Protein AF-A0A2E0MEX1-F1 (afdb_monomer_lite)

Structure (mmCIF, N/CA/C/O backbone):
data_AF-A0A2E0MEX1-F1
#
_entry.id   AF-A0A2E0MEX1-F1
#
loop_
_atom_site.group_PDB
_atom_site.id
_atom_site.type_symbol
_atom_site.label_atom_id
_atom_site.label_alt_id
_atom_site.label_comp_id
_atom_site.label_asym_id
_atom_site.label_entity_id
_atom_site.label_seq_id
_atom_site.pdbx_PDB_ins_code
_atom_site.Cartn_x
_atom_site.Cartn_y
_atom_site.Cartn_z
_atom_site.occupancy
_atom_site.B_iso_or_equiv
_atom_site.auth_seq_id
_atom_site.auth_comp_id
_atom_site.auth_asym_id
_atom_site.auth_atom_id
_atom_site.pdbx_PDB_model_num
ATOM 1 N N . MET A 1 1 ? 17.812 8.875 -24.131 1.00 87.00 1 MET A N 1
ATOM 2 C CA . MET A 1 1 ? 16.588 8.070 -24.297 1.00 87.00 1 MET A CA 1
ATOM 3 C C . MET A 1 1 ? 16.507 6.966 -23.251 1.00 87.00 1 MET A C 1
ATOM 5 O O . MET A 1 1 ? 15.908 7.223 -22.220 1.00 87.00 1 MET A O 1
ATOM 9 N N . GLU A 1 2 ? 17.162 5.803 -23.397 1.00 92.62 2 GLU A N 1
ATOM 10 C CA . GLU A 1 2 ? 17.047 4.732 -22.377 1.00 92.62 2 GLU A CA 1
ATOM 11 C C . GLU A 1 2 ? 17.528 5.187 -20.981 1.00 92.62 2 GLU A C 1
ATOM 13 O O . GLU A 1 2 ? 16.831 5.018 -19.983 1.00 92.62 2 GLU A O 1
ATOM 18 N N . GLY A 1 3 ? 18.679 5.868 -20.912 1.00 94.06 3 GLY A N 1
ATOM 19 C CA . GLY A 1 3 ? 19.215 6.407 -19.653 1.00 94.06 3 GLY A CA 1
ATOM 20 C C . GLY A 1 3 ? 18.305 7.426 -18.950 1.00 94.06 3 GLY A C 1
ATOM 21 O O . GLY A 1 3 ? 18.341 7.537 -17.726 1.00 94.06 3 GLY A O 1
ATOM 22 N N . GLU A 1 4 ? 17.451 8.138 -19.689 1.00 95.25 4 GLU A N 1
ATOM 23 C CA . GLU A 1 4 ? 16.489 9.088 -19.106 1.00 95.25 4 GLU A CA 1
ATOM 24 C C . GLU A 1 4 ? 15.316 8.351 -18.450 1.00 95.25 4 GLU A C 1
ATOM 26 O O . GLU A 1 4 ? 14.867 8.749 -17.372 1.00 95.25 4 GLU A O 1
ATOM 31 N N . ILE A 1 5 ? 14.868 7.238 -19.044 1.00 96.44 5 ILE A N 1
ATOM 32 C CA . ILE A 1 5 ? 13.855 6.355 -18.446 1.00 96.44 5 ILE A CA 1
ATOM 33 C C . ILE A 1 5 ? 14.396 5.781 -17.130 1.00 96.44 5 ILE A C 1
ATOM 35 O O . ILE A 1 5 ? 13.714 5.846 -16.106 1.00 96.44 5 ILE A O 1
ATOM 39 N N . TRP A 1 6 ? 15.652 5.317 -17.113 1.00 96.38 6 TRP A N 1
ATOM 40 C CA . TRP A 1 6 ? 16.308 4.834 -15.892 1.00 96.38 6 TRP A CA 1
ATOM 41 C C . TRP A 1 6 ? 16.443 5.911 -14.811 1.00 96.38 6 TRP A C 1
ATOM 43 O O . TRP A 1 6 ? 16.151 5.652 -13.641 1.00 96.38 6 TRP A O 1
ATOM 53 N N . SER A 1 7 ? 16.852 7.124 -15.190 1.00 96.31 7 SER A N 1
ATOM 54 C CA . SER A 1 7 ? 16.955 8.254 -14.260 1.00 96.31 7 SER A CA 1
ATOM 55 C C . SER A 1 7 ? 15.593 8.600 -13.647 1.00 96.31 7 SER A C 1
ATOM 57 O O . SER A 1 7 ? 15.473 8.731 -12.428 1.00 96.31 7 SER A O 1
ATOM 59 N N . THR A 1 8 ? 14.542 8.639 -14.469 1.00 95.88 8 THR A N 1
ATOM 60 C CA . THR A 1 8 ? 13.173 8.925 -14.016 1.00 95.88 8 THR A CA 1
ATOM 61 C C . THR A 1 8 ? 12.637 7.821 -13.105 1.00 95.88 8 THR A C 1
ATOM 63 O O . THR A 1 8 ? 12.034 8.110 -12.069 1.00 95.88 8 THR A O 1
ATOM 66 N N . LEU A 1 9 ? 12.910 6.554 -13.432 1.00 95.31 9 LEU A N 1
ATOM 67 C CA . LEU A 1 9 ? 12.562 5.418 -12.581 1.00 95.31 9 LEU A CA 1
ATOM 68 C C . LEU A 1 9 ? 13.250 5.512 -11.212 1.00 95.31 9 LEU A C 1
ATOM 70 O O . LEU A 1 9 ? 12.624 5.224 -10.190 1.00 95.31 9 LEU A O 1
ATOM 74 N N . HIS A 1 10 ? 14.517 5.930 -11.160 1.00 93.81 10 HIS A N 1
ATOM 75 C CA . HIS A 1 10 ? 15.227 6.111 -9.892 1.00 93.81 10 HIS A CA 1
ATOM 76 C C . HIS A 1 10 ? 14.514 7.130 -8.990 1.00 93.81 10 HIS A C 1
ATOM 78 O O . HIS A 1 10 ? 14.263 6.845 -7.817 1.00 93.81 10 HIS A O 1
ATOM 84 N N . THR A 1 11 ? 14.098 8.269 -9.545 1.00 94.81 11 THR A N 1
ATOM 85 C CA . THR A 1 11 ? 13.312 9.275 -8.815 1.00 94.81 11 THR A CA 1
ATOM 86 C C . THR A 1 11 ? 11.936 8.747 -8.402 1.00 94.81 11 THR A C 1
ATOM 88 O O . THR A 1 11 ? 11.520 8.942 -7.258 1.00 94.81 11 THR A O 1
ATOM 91 N N . ALA A 1 12 ? 11.240 8.020 -9.282 1.00 94.06 12 ALA A N 1
ATOM 92 C CA . ALA A 1 12 ? 9.935 7.432 -8.974 1.00 94.06 12 ALA A CA 1
ATOM 93 C C . ALA A 1 12 ? 10.003 6.423 -7.812 1.00 94.06 12 ALA A C 1
ATOM 95 O O . ALA A 1 12 ? 9.102 6.374 -6.976 1.00 94.06 12 ALA A O 1
ATOM 96 N N . ARG A 1 13 ? 11.100 5.663 -7.687 1.00 92.38 13 ARG A N 1
ATOM 97 C CA . ARG A 1 13 ? 11.303 4.734 -6.560 1.00 92.38 13 ARG A CA 1
ATOM 98 C C . ARG A 1 13 ? 11.370 5.449 -5.210 1.00 92.38 13 ARG A C 1
ATOM 100 O O . ARG A 1 13 ? 10.874 4.906 -4.225 1.00 92.38 13 ARG A O 1
ATOM 107 N N . ILE A 1 14 ? 11.925 6.660 -5.164 1.00 93.81 14 ILE A N 1
ATOM 108 C CA . ILE A 1 14 ? 11.942 7.480 -3.944 1.00 93.81 14 ILE A CA 1
ATOM 109 C C . ILE A 1 14 ? 10.512 7.888 -3.572 1.00 93.81 14 ILE A C 1
ATOM 111 O O . ILE A 1 14 ? 10.110 7.728 -2.421 1.00 93.81 14 ILE A O 1
ATOM 115 N N . ALA A 1 15 ? 9.712 8.338 -4.544 1.00 92.50 15 ALA A N 1
ATOM 116 C CA . ALA A 1 15 ? 8.301 8.659 -4.313 1.00 92.50 15 ALA A CA 1
ATOM 117 C C . ALA A 1 15 ? 7.503 7.431 -3.828 1.00 92.50 15 ALA A C 1
ATOM 119 O O . ALA A 1 15 ? 6.746 7.526 -2.861 1.00 92.50 15 ALA A O 1
ATOM 120 N N . ASN A 1 16 ? 7.739 6.257 -4.422 1.00 93.50 16 ASN A N 1
ATOM 121 C CA . ASN A 1 16 ? 7.111 5.002 -3.998 1.00 93.50 16 ASN A CA 1
ATOM 122 C C . ASN A 1 16 ? 7.463 4.634 -2.546 1.00 93.50 16 ASN A C 1
ATOM 124 O O . ASN A 1 16 ? 6.598 4.161 -1.808 1.00 93.50 16 ASN A O 1
ATOM 128 N N . ALA A 1 17 ? 8.697 4.892 -2.101 1.00 92.69 17 ALA A N 1
ATOM 129 C CA . ALA A 1 17 ? 9.089 4.683 -0.706 1.00 92.69 17 ALA A CA 1
ATOM 130 C C . ALA A 1 17 ? 8.326 5.611 0.258 1.00 92.69 17 ALA A C 1
ATOM 132 O O . ALA A 1 17 ? 7.901 5.175 1.329 1.00 92.69 17 ALA A O 1
ATOM 133 N N . VAL A 1 18 ? 8.088 6.868 -0.132 1.00 94.69 18 VAL A N 1
ATOM 134 C CA . VAL A 1 18 ? 7.285 7.815 0.661 1.00 94.69 18 VAL A CA 1
ATOM 135 C C . VAL A 1 18 ? 5.831 7.354 0.760 1.00 94.69 18 VAL A C 1
ATOM 137 O O . VAL A 1 18 ? 5.261 7.367 1.852 1.00 94.69 18 VAL A O 1
ATOM 140 N N . PHE A 1 19 ? 5.243 6.881 -0.342 1.00 93.88 19 PHE A N 1
ATOM 141 C CA . PHE A 1 19 ? 3.899 6.300 -0.322 1.00 93.88 19 PHE A CA 1
ATOM 142 C C . PHE A 1 19 ? 3.801 5.092 0.612 1.00 93.88 19 PHE A C 1
ATOM 144 O O . PHE A 1 19 ? 2.849 4.990 1.387 1.00 93.88 19 PHE A O 1
ATOM 151 N N . PHE A 1 20 ? 4.805 4.214 0.589 1.00 91.00 20 PHE A N 1
ATOM 152 C CA . PHE A 1 20 ? 4.863 3.068 1.490 1.00 91.00 20 PHE A CA 1
ATOM 153 C C . PHE A 1 20 ? 4.890 3.500 2.964 1.00 91.00 20 PHE A C 1
ATOM 155 O O . PHE A 1 20 ? 4.084 3.018 3.761 1.00 91.00 20 PHE A O 1
ATOM 162 N N . ILE A 1 21 ? 5.748 4.459 3.326 1.00 94.50 21 ILE A N 1
ATOM 163 C CA . ILE A 1 21 ? 5.828 4.981 4.701 1.00 94.50 21 ILE A CA 1
ATOM 164 C C . ILE A 1 21 ? 4.508 5.639 5.117 1.00 94.50 21 ILE A C 1
ATOM 166 O O . ILE A 1 21 ? 4.004 5.348 6.202 1.00 94.50 21 ILE A O 1
ATOM 170 N N . SER A 1 22 ? 3.921 6.479 4.258 1.00 95.00 22 SER A N 1
ATOM 171 C CA . SER A 1 22 ? 2.624 7.112 4.526 1.00 95.00 22 SER A CA 1
ATOM 172 C C . SER A 1 22 ? 1.560 6.066 4.847 1.00 95.00 22 SER A C 1
ATOM 174 O O . SER A 1 22 ? 0.790 6.237 5.790 1.00 95.00 22 SER A O 1
ATOM 176 N N . MET A 1 23 ? 1.549 4.960 4.104 1.00 95.06 23 MET A N 1
ATOM 177 C CA . MET A 1 23 ? 0.582 3.892 4.307 1.00 95.06 23 MET A CA 1
ATOM 178 C C . MET A 1 23 ? 0.798 3.149 5.629 1.00 95.06 23 MET A C 1
ATOM 180 O O . MET A 1 23 ? -0.162 2.885 6.356 1.00 95.06 23 MET A O 1
ATOM 184 N N . MET A 1 24 ? 2.052 2.869 5.993 1.00 95.06 24 MET A N 1
ATOM 185 C CA . MET A 1 24 ? 2.368 2.224 7.274 1.00 95.06 24 MET A CA 1
ATOM 186 C C . MET A 1 24 ? 1.938 3.098 8.454 1.00 95.06 24 MET A C 1
ATOM 188 O O . MET A 1 24 ? 1.341 2.606 9.415 1.00 95.06 24 MET A O 1
ATOM 192 N N . VAL A 1 25 ? 2.168 4.408 8.352 1.00 97.38 25 VAL A N 1
ATOM 193 C CA . VAL A 1 25 ? 1.727 5.380 9.357 1.00 97.38 25 VAL A CA 1
ATOM 194 C C . VAL A 1 25 ? 0.200 5.432 9.435 1.00 97.38 25 VAL A C 1
ATOM 196 O O . VAL A 1 25 ? -0.344 5.382 10.535 1.00 97.38 25 VAL A O 1
ATOM 199 N N . SER A 1 26 ? -0.516 5.466 8.307 1.00 97.62 26 SER A N 1
ATOM 200 C CA . SER A 1 26 ? -1.986 5.460 8.304 1.00 97.62 26 SER A CA 1
ATOM 201 C C . SER A 1 26 ? -2.583 4.202 8.948 1.00 97.62 26 SER A C 1
ATOM 203 O O . SER A 1 26 ? -3.541 4.317 9.715 1.00 97.62 26 SER A O 1
ATOM 205 N N . ILE A 1 27 ? -2.007 3.017 8.701 1.00 97.25 27 ILE A N 1
ATOM 206 C CA . ILE A 1 27 ? -2.424 1.761 9.357 1.00 97.25 27 ILE A CA 1
ATOM 207 C C . ILE A 1 27 ? -2.205 1.848 10.866 1.00 97.25 27 ILE A C 1
ATOM 209 O O . ILE A 1 27 ? -3.116 1.556 11.644 1.00 97.25 27 ILE A O 1
ATOM 213 N N . TRP A 1 28 ? -1.019 2.289 11.286 1.00 97.19 28 TRP A N 1
ATOM 214 C CA . TRP A 1 28 ? -0.705 2.457 12.701 1.00 97.19 28 TRP A CA 1
ATOM 215 C C . TRP A 1 28 ? -1.663 3.437 13.392 1.00 97.19 28 TRP A C 1
ATOM 217 O O . TRP A 1 28 ? -2.160 3.149 14.483 1.00 97.19 28 TRP A O 1
ATOM 227 N N . ILE A 1 29 ? -1.987 4.555 12.737 1.00 97.94 29 ILE A N 1
ATOM 228 C CA . ILE A 1 29 ? -2.966 5.531 13.227 1.00 97.94 29 ILE A CA 1
ATOM 229 C C . ILE A 1 29 ? -4.338 4.866 13.409 1.00 97.94 29 ILE A C 1
ATOM 231 O O . ILE A 1 29 ? -4.919 4.977 14.489 1.00 97.94 29 ILE A O 1
ATOM 235 N N . ALA A 1 30 ? -4.846 4.134 12.412 1.00 97.88 30 ALA A N 1
ATOM 236 C CA . ALA A 1 30 ? -6.137 3.444 12.510 1.00 97.88 30 ALA A CA 1
ATOM 237 C C . ALA A 1 30 ? -6.188 2.437 13.665 1.00 97.88 30 ALA A C 1
ATOM 239 O O . ALA A 1 30 ? -7.158 2.421 14.431 1.00 97.88 30 ALA A O 1
ATOM 240 N N . ALA A 1 31 ? -5.125 1.652 13.841 1.00 96.69 31 ALA A N 1
ATOM 241 C CA . ALA A 1 31 ? -5.004 0.727 14.961 1.00 96.69 31 ALA A CA 1
ATOM 242 C C . ALA A 1 31 ? -4.986 1.463 16.310 1.00 96.69 31 ALA A C 1
ATOM 244 O O . ALA A 1 31 ? -5.703 1.083 17.240 1.00 96.69 31 ALA A O 1
ATOM 245 N N . ARG A 1 32 ? -4.223 2.559 16.421 1.00 96.06 32 ARG A N 1
ATOM 246 C CA . ARG A 1 32 ? -4.104 3.315 17.674 1.00 96.06 32 ARG A CA 1
ATOM 247 C C . ARG A 1 32 ? -5.410 3.994 18.068 1.00 96.06 32 ARG A C 1
ATOM 249 O O . ARG A 1 32 ? -5.792 3.917 19.235 1.00 96.06 32 ARG A O 1
ATOM 256 N N . PHE A 1 33 ? -6.102 4.615 17.114 1.00 94.12 33 PHE A N 1
ATOM 257 C CA . PHE A 1 33 ? -7.420 5.200 17.358 1.00 94.12 33 PHE A CA 1
ATOM 258 C C . PHE A 1 33 ? -8.408 4.148 17.847 1.00 94.12 33 PHE A C 1
ATOM 260 O O . PHE A 1 33 ? -9.102 4.393 18.829 1.00 94.12 33 PHE A O 1
ATOM 267 N N . SER A 1 34 ? -8.424 2.975 17.215 1.00 95.25 34 SER A N 1
ATOM 268 C CA . SER A 1 34 ? -9.351 1.894 17.556 1.00 95.25 34 SER A CA 1
ATOM 269 C C . SER A 1 34 ? -9.080 1.290 18.940 1.00 95.25 34 SER A C 1
ATOM 271 O O . SER A 1 34 ? -10.019 1.076 19.703 1.00 95.25 34 SER A O 1
ATOM 273 N N . SER A 1 35 ? -7.808 1.107 19.313 1.00 94.38 35 SER A N 1
ATOM 274 C CA . SER A 1 35 ? -7.406 0.676 20.664 1.00 94.38 35 SER A CA 1
ATOM 275 C C . SER A 1 35 ? -7.865 1.666 21.738 1.00 94.38 35 SER A C 1
ATOM 277 O O . SER A 1 35 ? -8.512 1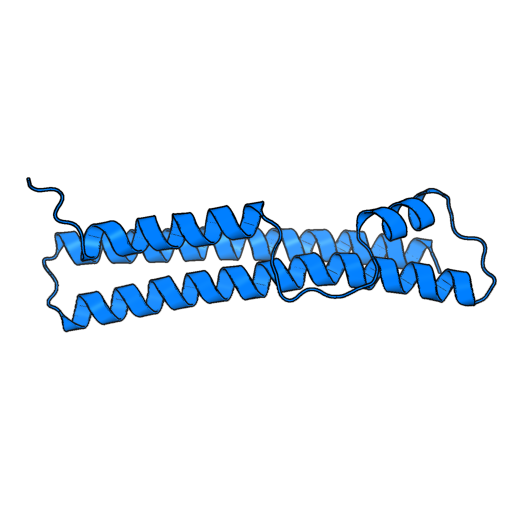.282 22.706 1.00 94.38 35 SER A O 1
ATOM 279 N N . VAL A 1 36 ? -7.586 2.960 21.550 1.00 94.38 36 VAL A N 1
ATOM 280 C CA . VAL A 1 36 ? -7.953 4.003 22.526 1.00 94.38 36 VAL A CA 1
ATOM 281 C C . VAL A 1 36 ? -9.473 4.185 22.604 1.00 94.38 36 VAL A C 1
ATOM 283 O O . VAL A 1 36 ? -10.024 4.433 23.675 1.00 94.38 36 VAL A O 1
ATOM 286 N N . ALA A 1 37 ? -10.166 4.067 21.473 1.00 92.69 37 ALA A N 1
ATOM 287 C CA . ALA A 1 37 ? -11.622 4.053 21.401 1.00 92.69 37 ALA A CA 1
ATOM 288 C C . ALA A 1 37 ? -12.224 2.916 22.241 1.00 92.69 37 ALA A C 1
ATOM 290 O O . ALA A 1 37 ? -13.151 3.153 23.020 1.00 92.69 37 ALA A O 1
ATOM 291 N N . ALA A 1 38 ? -11.684 1.705 22.106 1.00 91.50 38 ALA A N 1
ATOM 292 C CA . ALA A 1 38 ? -12.128 0.541 22.862 1.00 91.50 38 ALA A CA 1
ATOM 293 C C . ALA A 1 38 ? -11.914 0.719 24.374 1.00 91.50 38 ALA A C 1
ATOM 295 O O . ALA A 1 38 ? -12.855 0.533 25.144 1.00 91.50 38 ALA A O 1
ATOM 296 N N . GLU A 1 39 ? -10.729 1.180 24.791 1.00 91.81 39 GLU A N 1
ATOM 297 C CA . GLU A 1 39 ? -10.403 1.467 26.200 1.00 91.81 39 GLU A CA 1
ATOM 298 C C . GLU A 1 39 ? -11.361 2.486 26.836 1.00 91.81 39 GLU A C 1
ATOM 300 O O . GLU A 1 39 ? -11.700 2.389 28.014 1.00 91.81 39 GLU A O 1
ATOM 305 N N . LYS A 1 40 ? -11.830 3.464 26.053 1.00 92.00 40 LYS A N 1
ATOM 306 C CA . LYS A 1 40 ? -12.776 4.494 26.508 1.00 92.00 40 LYS A CA 1
ATOM 307 C C . LYS A 1 40 ? -14.238 4.044 26.514 1.00 92.00 40 LYS A C 1
ATOM 309 O O . LYS A 1 40 ? -15.100 4.846 26.870 1.00 92.00 40 LYS A O 1
ATOM 314 N N . GLY A 1 41 ? -14.537 2.810 26.109 1.00 89.69 41 GLY A N 1
ATOM 315 C CA . GLY A 1 41 ? -15.897 2.271 26.139 1.00 89.69 41 GLY A CA 1
ATOM 316 C C . GLY A 1 41 ? -16.870 3.018 25.224 1.00 89.69 41 GLY A C 1
ATOM 317 O O . GLY A 1 41 ? -18.004 3.291 25.617 1.00 89.69 41 GLY A O 1
ATOM 318 N N . ILE A 1 42 ? -16.435 3.393 24.016 1.00 91.75 42 ILE A N 1
ATOM 319 C CA . ILE A 1 42 ? -17.297 4.113 23.069 1.00 91.75 42 ILE A CA 1
ATOM 320 C C . ILE A 1 42 ? -18.560 3.318 22.693 1.00 91.75 42 ILE A C 1
ATOM 322 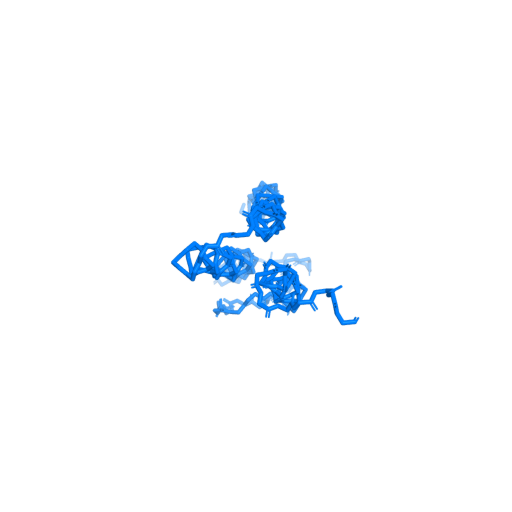O O . ILE A 1 42 ? -18.571 2.086 22.637 1.00 91.75 42 ILE A O 1
ATOM 326 N N . ASN A 1 43 ? -19.633 4.046 22.383 1.00 92.94 43 ASN A N 1
ATOM 327 C CA . ASN A 1 43 ? -20.901 3.464 21.948 1.00 92.94 43 ASN A CA 1
ATOM 328 C C . ASN A 1 43 ? -20.827 2.889 20.515 1.00 92.94 43 ASN A C 1
ATOM 330 O O . ASN A 1 43 ? -19.829 3.026 19.805 1.00 92.94 43 ASN A O 1
ATOM 334 N N . MET A 1 44 ? -21.928 2.276 20.066 1.00 94.31 44 MET A N 1
ATOM 335 C CA . MET A 1 44 ? -22.036 1.674 18.729 1.00 94.31 44 MET A CA 1
ATOM 336 C C . MET A 1 44 ? -21.690 2.653 17.596 1.00 94.31 44 MET A C 1
ATOM 338 O O . MET A 1 44 ? -20.977 2.292 16.664 1.00 94.31 44 MET A O 1
ATOM 342 N N . VAL A 1 45 ? -22.150 3.905 17.692 1.00 95.62 45 VAL A N 1
ATOM 343 C CA . VAL A 1 45 ? -21.878 4.935 16.678 1.00 95.62 45 VAL A CA 1
ATOM 344 C C . VAL A 1 45 ? -20.376 5.187 16.558 1.00 95.62 45 VAL A C 1
ATOM 346 O O . VAL A 1 45 ? -19.842 5.205 15.451 1.00 95.62 45 VAL A O 1
ATOM 349 N N . GLY A 1 46 ? -19.672 5.306 17.686 1.00 93.88 46 GLY A N 1
ATOM 350 C CA . GLY A 1 46 ? -18.223 5.465 17.680 1.00 93.88 46 GLY A CA 1
ATOM 351 C C . GLY A 1 46 ? -17.502 4.266 17.050 1.00 93.88 46 GLY A C 1
ATOM 352 O O . GLY A 1 46 ? -16.590 4.462 16.246 1.00 93.88 46 GLY A O 1
ATOM 353 N N . LYS A 1 47 ? -17.920 3.030 17.369 1.00 94.94 47 LYS A N 1
ATOM 354 C CA . L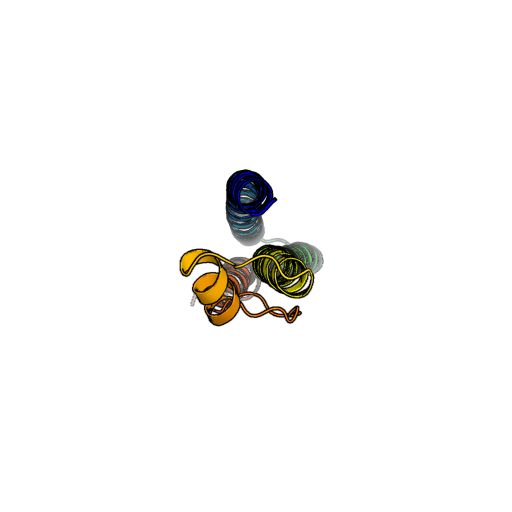YS A 1 47 ? -17.319 1.813 16.787 1.00 94.94 47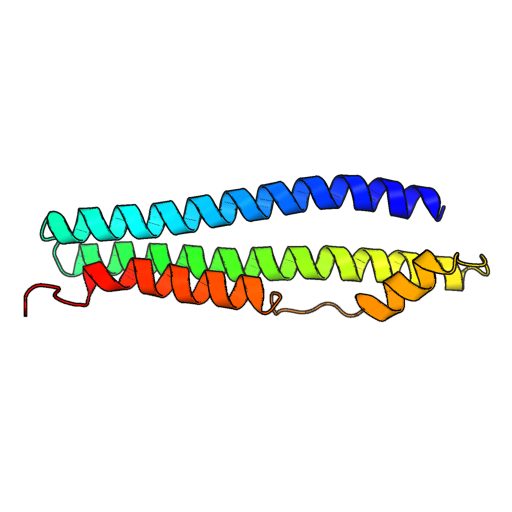 LYS A CA 1
ATOM 355 C C . LYS A 1 47 ? -17.448 1.794 15.266 1.00 94.94 47 LYS A C 1
ATOM 357 O O . LYS A 1 47 ? -16.487 1.459 14.572 1.00 94.94 47 LYS A O 1
ATOM 362 N N . ILE A 1 48 ? -18.610 2.198 14.748 1.00 96.38 48 ILE A N 1
ATOM 363 C CA . ILE A 1 48 ? -18.859 2.307 13.306 1.00 96.38 48 ILE A CA 1
ATOM 364 C C . ILE A 1 48 ? -17.926 3.348 12.676 1.00 96.38 48 ILE A C 1
ATOM 366 O O . ILE A 1 48 ? -17.288 3.047 11.670 1.00 96.38 48 ILE A O 1
ATOM 370 N N . ILE A 1 49 ? -17.780 4.533 13.279 1.00 96.56 49 ILE A N 1
ATOM 371 C CA . ILE A 1 49 ? -16.890 5.590 12.765 1.00 96.56 49 ILE A CA 1
ATOM 372 C C . ILE A 1 49 ? -15.435 5.101 12.686 1.00 96.56 49 ILE A C 1
ATOM 374 O O . ILE A 1 49 ? -14.800 5.237 11.638 1.00 96.56 49 ILE A O 1
ATOM 378 N N . CYS A 1 50 ? -14.911 4.486 13.752 1.00 96.38 50 CYS A N 1
ATOM 379 C CA . CYS A 1 50 ? -13.548 3.942 13.756 1.00 96.38 50 CYS A CA 1
ATOM 380 C C . CYS A 1 50 ? -13.371 2.811 12.728 1.00 96.38 50 CYS A C 1
ATOM 382 O O . CYS A 1 50 ? -12.339 2.741 12.062 1.00 96.38 50 CYS A O 1
ATOM 384 N N . SER A 1 51 ? -14.391 1.969 12.546 1.00 97.56 51 SER A N 1
ATOM 385 C CA . SER A 1 51 ? -14.361 0.884 11.557 1.00 97.56 51 SER A CA 1
ATOM 386 C C . SER A 1 51 ? -14.343 1.410 10.123 1.00 97.56 51 SER A C 1
ATOM 388 O O . SER A 1 51 ? -13.548 0.945 9.311 1.00 97.56 51 SER A O 1
ATOM 390 N N . LEU A 1 52 ? -15.169 2.415 9.812 1.00 98.19 52 LEU A N 1
ATOM 391 C CA . LEU A 1 52 ? -15.176 3.065 8.498 1.00 98.19 52 LEU A CA 1
ATOM 392 C C . LEU A 1 52 ? -13.836 3.739 8.199 1.00 98.19 52 LEU A C 1
ATOM 394 O O . LEU A 1 52 ? -13.340 3.638 7.078 1.00 98.19 52 LEU A O 1
ATOM 398 N N . PHE A 1 53 ? -13.216 4.368 9.201 1.00 98.00 53 PHE A N 1
ATOM 399 C CA . PHE A 1 53 ? -11.870 4.915 9.057 1.00 98.00 53 PHE A CA 1
ATOM 400 C C . PHE A 1 53 ? -10.840 3.819 8.739 1.00 98.00 53 PHE A C 1
ATOM 402 O O . PHE A 1 53 ? -10.078 3.961 7.784 1.00 98.00 53 PHE A O 1
ATOM 409 N N . ALA A 1 54 ? -10.853 2.700 9.471 1.00 97.94 54 ALA A N 1
ATOM 410 C CA . ALA A 1 54 ? -9.957 1.571 9.215 1.00 97.94 54 ALA A CA 1
ATOM 411 C C . ALA A 1 54 ? -10.154 0.964 7.811 1.00 97.94 54 ALA A C 1
ATOM 413 O O . ALA A 1 54 ? -9.175 0.676 7.121 1.00 97.94 54 ALA A O 1
ATOM 414 N N . ILE A 1 55 ? -11.404 0.833 7.352 1.00 98.19 55 ILE A N 1
ATOM 415 C CA . ILE A 1 55 ? -11.727 0.385 5.987 1.00 98.19 55 ILE A CA 1
ATOM 416 C C . ILE A 1 55 ? -11.207 1.387 4.949 1.00 98.19 55 ILE A C 1
ATOM 418 O O . ILE A 1 55 ? -10.607 0.979 3.957 1.00 98.19 55 ILE A O 1
ATOM 422 N N . GLY A 1 56 ? -11.373 2.691 5.181 1.00 98.06 56 GLY A N 1
ATOM 423 C CA . GLY A 1 56 ? -10.836 3.731 4.300 1.00 98.06 56 GLY A CA 1
ATOM 424 C C . GLY A 1 56 ? -9.312 3.661 4.176 1.00 98.06 56 GLY A C 1
ATOM 425 O O . GLY A 1 56 ? -8.776 3.742 3.073 1.00 98.06 56 GLY A O 1
ATOM 426 N N . VAL A 1 57 ? -8.613 3.419 5.288 1.00 98.00 57 VAL A N 1
ATOM 427 C CA . VAL A 1 57 ? -7.161 3.183 5.304 1.00 98.00 57 VAL A CA 1
ATOM 428 C C . VAL A 1 57 ? -6.806 1.922 4.504 1.00 98.00 57 VAL A C 1
ATOM 430 O O . VAL A 1 57 ? -5.917 1.970 3.658 1.00 98.00 57 VAL A O 1
ATOM 433 N N . PHE A 1 58 ? -7.535 0.818 4.674 1.00 97.88 58 PHE A N 1
ATOM 434 C CA . PHE A 1 58 ? -7.340 -0.391 3.864 1.00 97.88 58 PHE A CA 1
ATOM 435 C C . PHE A 1 58 ? -7.531 -0.146 2.355 1.00 97.88 58 PHE A C 1
ATOM 437 O O . PHE A 1 58 ? -6.699 -0.561 1.546 1.00 97.88 58 PHE A O 1
ATOM 444 N N . MET A 1 59 ? -8.585 0.570 1.960 1.00 97.06 59 MET A N 1
ATOM 445 C CA . MET A 1 59 ? -8.828 0.927 0.557 1.00 97.06 59 MET A CA 1
ATOM 446 C C . MET A 1 59 ? -7.746 1.871 0.009 1.00 97.06 59 MET A C 1
ATOM 448 O O . MET A 1 59 ? -7.329 1.740 -1.146 1.00 97.06 59 MET A O 1
ATOM 452 N N . GLY A 1 60 ? -7.244 2.784 0.844 1.00 96.31 60 GLY A N 1
ATOM 453 C CA . GLY A 1 60 ? -6.082 3.615 0.535 1.00 96.31 60 GLY A CA 1
ATOM 454 C C . GLY A 1 60 ? -4.834 2.773 0.265 1.00 96.31 60 GLY A C 1
ATOM 455 O O . GLY A 1 60 ? -4.187 2.964 -0.763 1.00 96.31 60 GLY A O 1
ATOM 456 N N . ASN A 1 61 ? -4.557 1.772 1.109 1.00 96.81 61 ASN A N 1
ATOM 457 C CA . ASN A 1 61 ? -3.456 0.819 0.909 1.00 96.81 61 ASN A CA 1
ATOM 458 C C . ASN A 1 61 ? -3.575 0.085 -0.419 1.00 96.81 61 ASN A C 1
ATOM 460 O O . ASN A 1 61 ? -2.590 -0.054 -1.143 1.00 96.81 61 ASN A O 1
ATOM 464 N N . TRP A 1 62 ? -4.785 -0.362 -0.749 1.00 95.75 62 TRP A N 1
ATOM 465 C CA . TRP A 1 62 ? -5.050 -1.041 -2.009 1.00 95.75 62 TRP A CA 1
ATOM 466 C C . TRP A 1 62 ? -4.778 -0.136 -3.216 1.00 95.75 62 TRP A C 1
ATOM 468 O O . TRP A 1 62 ? -4.106 -0.523 -4.173 1.00 95.75 62 TRP A O 1
ATOM 478 N N . THR A 1 63 ? -5.251 1.104 -3.155 1.00 95.12 63 THR A N 1
ATOM 479 C CA . THR A 1 63 ? -5.091 2.079 -4.240 1.00 95.12 63 THR A CA 1
ATOM 480 C C . THR A 1 63 ? -3.625 2.459 -4.439 1.00 95.12 63 THR A C 1
ATOM 482 O O . THR A 1 63 ? -3.115 2.446 -5.562 1.00 95.12 63 THR A O 1
ATOM 485 N N . VAL A 1 64 ? -2.919 2.743 -3.343 1.00 95.19 64 VAL A N 1
ATOM 486 C CA . VAL A 1 64 ? -1.495 3.097 -3.362 1.00 95.19 64 VAL A CA 1
ATOM 487 C C . VAL A 1 64 ? -0.650 1.912 -3.822 1.00 95.19 64 VAL A C 1
ATOM 489 O O . VAL A 1 64 ? 0.190 2.069 -4.704 1.00 95.19 64 VAL A O 1
ATOM 492 N N . GLY A 1 65 ? -0.898 0.716 -3.288 1.00 95.00 65 GLY A N 1
ATOM 493 C CA . GLY A 1 65 ? -0.169 -0.491 -3.671 1.00 95.00 65 GLY A CA 1
ATOM 494 C C . GLY A 1 65 ? -0.324 -0.831 -5.156 1.00 95.00 65 GLY A C 1
ATOM 495 O O . GLY A 1 65 ? 0.662 -1.175 -5.806 1.00 95.00 65 GLY A O 1
ATOM 496 N N . SER A 1 66 ? -1.527 -0.661 -5.712 1.00 95.00 66 SER A N 1
ATOM 497 C CA . SER A 1 66 ? -1.773 -0.849 -7.151 1.00 95.00 66 SER A CA 1
ATOM 498 C C . SER A 1 66 ? -1.074 0.227 -7.986 1.00 95.00 66 SER A C 1
ATOM 500 O O . SER A 1 66 ? -0.427 -0.083 -8.981 1.00 95.00 66 SER A O 1
ATOM 502 N N . THR A 1 67 ? -1.125 1.491 -7.553 1.00 94.06 67 THR A N 1
ATOM 503 C CA . THR A 1 67 ? -0.431 2.608 -8.221 1.00 94.06 67 THR A CA 1
ATOM 504 C C . THR A 1 67 ? 1.080 2.390 -8.282 1.00 94.06 67 THR A C 1
ATOM 506 O O . THR A 1 67 ? 1.693 2.615 -9.323 1.00 94.06 67 THR A O 1
ATOM 509 N N . VAL A 1 68 ? 1.686 1.912 -7.193 1.00 94.12 68 VAL A N 1
ATOM 510 C CA . VAL A 1 68 ? 3.122 1.603 -7.145 1.00 94.12 68 VAL A CA 1
ATOM 511 C C . VAL A 1 68 ? 3.477 0.489 -8.131 1.00 94.12 68 VAL A C 1
ATOM 513 O O . VAL A 1 68 ? 4.451 0.630 -8.867 1.00 94.12 68 VAL A O 1
ATOM 516 N N . MET A 1 69 ? 2.679 -0.582 -8.207 1.00 93.81 69 MET A N 1
ATOM 517 C CA . MET A 1 69 ? 2.884 -1.645 -9.202 1.00 93.81 69 MET A CA 1
ATOM 518 C C . MET A 1 69 ? 2.755 -1.119 -10.633 1.00 93.81 69 MET A C 1
ATOM 520 O O . MET A 1 69 ? 3.646 -1.336 -11.452 1.00 93.81 69 MET A O 1
ATOM 524 N N . ASN A 1 70 ? 1.709 -0.340 -10.900 1.00 95.00 70 ASN A N 1
ATOM 525 C CA . ASN A 1 70 ? 1.470 0.274 -12.204 1.00 95.00 70 ASN A CA 1
ATOM 526 C C . ASN A 1 70 ? 2.559 1.272 -12.603 1.00 95.00 70 ASN A C 1
ATOM 528 O O . ASN A 1 70 ? 2.814 1.443 -13.792 1.00 95.00 70 ASN A O 1
ATOM 532 N N . SER A 1 71 ? 3.241 1.903 -11.643 1.00 95.31 71 SER A N 1
ATOM 533 C CA . SER A 1 71 ? 4.419 2.720 -11.939 1.00 95.31 71 SER A CA 1
ATOM 534 C C . SER A 1 71 ? 5.514 1.874 -12.591 1.00 95.31 71 SER A C 1
ATOM 536 O O . SER A 1 71 ? 6.042 2.274 -13.627 1.00 95.31 71 SER A O 1
ATOM 538 N N . TYR A 1 72 ? 5.808 0.682 -12.059 1.00 95.50 72 TYR A N 1
ATOM 539 C CA . TYR A 1 72 ? 6.823 -0.201 -12.639 1.00 95.50 72 TYR A CA 1
ATOM 540 C C . TYR A 1 72 ? 6.436 -0.704 -14.033 1.00 95.50 72 TYR A C 1
ATOM 542 O O . TYR A 1 72 ? 7.266 -0.614 -14.941 1.00 95.50 72 TYR A O 1
ATOM 550 N N . SER A 1 73 ? 5.188 -1.144 -14.222 1.00 96.44 73 SER A N 1
ATOM 551 C CA . SER A 1 73 ? 4.680 -1.581 -15.532 1.00 96.44 73 SER A CA 1
ATOM 552 C C . SER A 1 73 ? 4.607 -0.430 -16.544 1.00 96.44 73 SER A C 1
ATOM 554 O O . SER A 1 73 ? 4.880 -0.618 -17.727 1.00 96.44 73 SER A O 1
ATOM 556 N N . GLY A 1 74 ? 4.344 0.799 -16.089 1.00 96.75 74 GLY A N 1
ATOM 557 C CA . GLY A 1 74 ? 4.413 2.000 -16.923 1.00 96.75 74 GLY A CA 1
ATOM 558 C C . GLY A 1 74 ? 5.825 2.279 -17.452 1.00 96.75 74 GLY A C 1
ATOM 559 O O . GLY A 1 74 ? 5.987 2.596 -18.630 1.00 96.75 74 GLY A O 1
ATOM 560 N N . PHE A 1 75 ? 6.860 2.099 -16.623 1.00 97.12 75 PHE A N 1
ATOM 561 C CA . PHE A 1 75 ? 8.252 2.191 -17.087 1.00 97.12 75 PHE A CA 1
ATOM 562 C C . PHE A 1 75 ? 8.634 1.037 -18.022 1.00 97.12 75 PHE A C 1
ATOM 564 O O . PHE A 1 75 ? 9.341 1.269 -18.998 1.00 97.12 75 PHE A O 1
ATOM 571 N N . ALA A 1 76 ? 8.132 -0.180 -17.784 1.00 97.69 76 ALA A N 1
ATOM 572 C CA . ALA A 1 76 ? 8.320 -1.299 -18.710 1.00 97.69 76 ALA A CA 1
ATOM 573 C C . ALA A 1 76 ? 7.706 -0.979 -20.080 1.00 97.69 76 ALA A C 1
ATOM 575 O O . ALA A 1 76 ? 8.366 -1.139 -21.105 1.00 97.69 76 ALA A O 1
ATOM 576 N N . LYS A 1 77 ? 6.492 -0.414 -20.102 1.00 97.56 77 LYS A N 1
ATOM 577 C CA . LYS A 1 77 ? 5.852 0.039 -21.341 1.00 97.56 77 LYS A CA 1
ATOM 578 C C . LYS A 1 77 ? 6.664 1.131 -22.043 1.00 97.56 77 LYS A C 1
ATOM 580 O O . LYS A 1 77 ? 6.752 1.131 -23.265 1.00 97.56 77 LYS A O 1
ATOM 585 N N . ALA A 1 78 ? 7.290 2.040 -21.293 1.00 97.00 78 ALA A N 1
ATOM 586 C CA . ALA A 1 78 ? 8.170 3.058 -21.867 1.00 97.00 78 ALA A CA 1
ATOM 587 C C . ALA A 1 78 ? 9.405 2.454 -22.558 1.00 97.00 78 ALA A C 1
ATOM 589 O O . ALA A 1 78 ? 9.775 2.918 -23.636 1.00 97.00 78 ALA A O 1
ATOM 590 N N . PHE A 1 79 ? 10.017 1.412 -21.983 1.00 97.62 79 PHE A N 1
ATOM 591 C CA . PHE A 1 79 ? 11.110 0.689 -22.640 1.00 97.62 79 PHE A CA 1
ATOM 592 C C . PHE A 1 79 ? 10.637 -0.062 -23.887 1.00 97.62 79 PHE A C 1
ATOM 594 O O . PHE A 1 79 ? 11.296 0.022 -24.918 1.00 97.62 79 PHE A O 1
ATOM 601 N N . GLU A 1 80 ? 9.488 -0.738 -23.822 1.00 96.94 80 GLU A N 1
ATOM 602 C CA . GLU A 1 80 ? 8.903 -1.436 -24.974 1.00 96.94 80 GLU A CA 1
ATOM 603 C C . GLU A 1 80 ? 8.682 -0.473 -26.150 1.00 96.94 80 GLU A C 1
ATOM 605 O O . GLU A 1 80 ? 9.193 -0.707 -27.244 1.00 96.94 80 GLU A O 1
ATOM 610 N N . MET A 1 81 ? 8.038 0.673 -25.900 1.00 96.69 81 MET A N 1
ATOM 611 C CA . MET A 1 81 ? 7.825 1.707 -26.921 1.00 96.69 81 MET A CA 1
ATOM 612 C C . MET A 1 81 ? 9.139 2.280 -27.465 1.00 96.69 81 MET A C 1
ATOM 614 O O . MET A 1 81 ? 9.214 2.627 -28.640 1.00 96.69 81 MET A O 1
ATOM 618 N N . LEU A 1 82 ? 10.190 2.388 -26.642 1.00 96.50 82 LEU A N 1
ATOM 619 C CA . LEU A 1 82 ? 11.507 2.815 -27.122 1.00 96.50 82 LEU A CA 1
ATOM 620 C C . LEU A 1 82 ? 12.100 1.784 -28.094 1.00 96.50 82 LEU A C 1
ATOM 622 O O . LEU A 1 82 ? 12.622 2.175 -29.137 1.00 96.50 82 LEU A O 1
ATOM 626 N N . GLY A 1 83 ? 11.974 0.489 -27.798 1.00 94.56 83 GLY A N 1
ATOM 627 C CA . GLY A 1 83 ? 12.404 -0.585 -28.699 1.00 94.56 83 GLY A CA 1
ATOM 628 C C . GLY A 1 83 ? 11.646 -0.587 -30.031 1.00 94.56 83 GLY A C 1
ATOM 629 O O . GLY A 1 83 ? 12.248 -0.776 -31.088 1.00 94.56 83 GLY A O 1
ATOM 630 N N . GLU A 1 84 ? 10.347 -0.273 -30.008 1.00 95.19 84 GLU A N 1
ATOM 631 C CA . GLU A 1 84 ? 9.514 -0.142 -31.216 1.00 95.19 84 GLU A CA 1
ATOM 632 C C . GLU A 1 84 ? 9.994 0.971 -32.171 1.00 95.19 84 GLU A C 1
ATOM 634 O O . GLU A 1 84 ? 9.712 0.919 -33.368 1.00 95.19 84 GLU A O 1
ATOM 639 N N . THR A 1 85 ? 10.771 1.950 -31.688 1.00 95.25 85 THR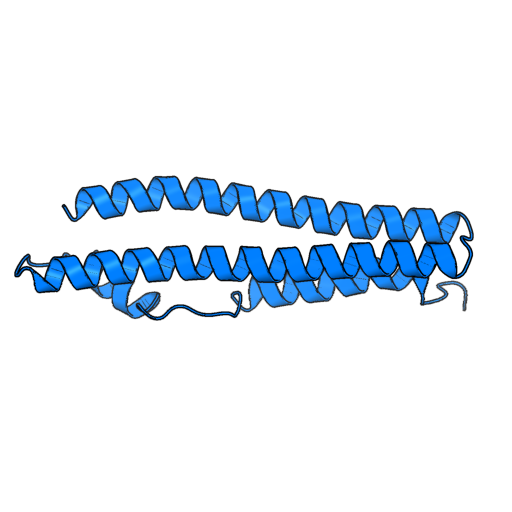 A N 1
ATOM 640 C CA . THR A 1 85 ? 11.380 2.988 -32.546 1.00 95.25 85 THR A CA 1
ATOM 641 C C . THR A 1 85 ? 12.589 2.499 -33.354 1.00 95.25 85 THR A C 1
ATOM 643 O O . THR A 1 85 ? 13.132 3.254 -34.163 1.00 95.25 85 THR A O 1
ATOM 646 N N . GLY A 1 86 ? 13.019 1.248 -33.154 1.00 89.88 86 GLY A N 1
ATOM 647 C CA . GLY A 1 86 ? 14.203 0.662 -33.787 1.00 89.88 86 GLY A CA 1
ATOM 648 C C . GLY A 1 86 ? 15.504 0.888 -33.011 1.00 89.88 86 GLY A C 1
ATOM 649 O O . GLY A 1 86 ? 16.576 0.550 -33.511 1.00 89.88 86 GLY A O 1
ATOM 650 N N . VAL A 1 87 ? 15.428 1.451 -31.801 1.00 93.25 87 VAL A N 1
ATOM 651 C CA . VAL A 1 87 ? 16.565 1.550 -30.878 1.00 93.25 87 VAL A CA 1
ATOM 652 C C . VAL A 1 87 ? 16.809 0.187 -30.231 1.00 93.25 87 VAL A C 1
ATOM 654 O O . VAL A 1 87 ? 15.896 -0.410 -29.665 1.00 93.25 87 VAL A O 1
ATOM 657 N N . GLU A 1 88 ? 18.052 -0.293 -30.280 1.00 93.19 88 GLU A N 1
ATOM 658 C CA . GLU A 1 88 ? 18.451 -1.510 -29.573 1.00 93.19 88 GLU A CA 1
ATOM 659 C C . GLU A 1 88 ? 18.431 -1.264 -28.057 1.00 93.19 88 GLU A C 1
ATOM 661 O O . GLU A 1 88 ? 19.135 -0.390 -27.547 1.00 93.19 88 GLU A O 1
ATOM 666 N N . LEU A 1 89 ? 17.590 -2.018 -27.347 1.00 95.75 89 LEU A N 1
ATOM 667 C CA . LEU A 1 89 ? 17.466 -1.948 -25.893 1.00 95.75 89 LEU A CA 1
ATOM 668 C C . LEU A 1 89 ? 18.591 -2.726 -25.213 1.00 95.75 89 LEU A C 1
ATOM 670 O O . LEU A 1 89 ? 18.986 -3.803 -25.667 1.00 95.75 89 LEU A O 1
ATOM 674 N N . SER A 1 90 ? 19.062 -2.224 -24.072 1.00 96.69 90 SER A N 1
ATOM 675 C CA . SER A 1 90 ? 20.005 -2.981 -23.250 1.00 96.69 90 SER A CA 1
ATOM 676 C C . SER A 1 90 ? 19.379 -4.282 -22.707 1.00 96.69 90 SER A C 1
ATOM 678 O O . SER A 1 90 ? 18.178 -4.311 -22.426 1.00 96.69 90 SER A O 1
ATOM 680 N N . PRO A 1 91 ? 20.178 -5.335 -22.426 1.00 96.50 91 PRO A N 1
ATOM 681 C CA . PRO A 1 91 ? 19.671 -6.560 -21.793 1.00 96.50 91 PRO A CA 1
ATOM 682 C C . PRO A 1 91 ? 18.948 -6.311 -20.461 1.00 96.50 91 PRO A C 1
ATOM 684 O O . PRO A 1 91 ? 18.049 -7.058 -20.079 1.00 96.50 91 PRO A O 1
ATOM 687 N N . MET A 1 92 ? 19.333 -5.248 -19.747 1.00 96.06 92 MET A N 1
ATOM 688 C CA . MET A 1 92 ? 18.682 -4.835 -18.506 1.00 96.06 92 MET A CA 1
ATOM 689 C C . MET A 1 92 ? 17.269 -4.301 -18.760 1.00 96.06 92 MET A C 1
ATOM 691 O O . MET A 1 92 ? 16.364 -4.613 -17.987 1.00 96.06 92 MET A O 1
ATOM 695 N N . ALA A 1 93 ? 17.066 -3.520 -19.825 1.00 96.88 93 ALA A N 1
ATOM 696 C CA . ALA A 1 93 ? 15.749 -3.019 -20.203 1.00 96.88 93 ALA A CA 1
ATOM 697 C C . ALA A 1 93 ? 14.829 -4.158 -20.657 1.00 96.88 93 ALA A C 1
ATOM 699 O O . ALA A 1 93 ? 13.685 -4.222 -20.208 1.00 96.88 93 ALA A O 1
ATOM 700 N N . THR A 1 94 ? 15.332 -5.108 -21.449 1.00 97.00 94 THR A N 1
ATOM 701 C CA . THR A 1 94 ? 14.552 -6.283 -21.871 1.00 97.00 94 THR A CA 1
ATOM 702 C C . THR A 1 94 ? 14.142 -7.144 -20.676 1.00 97.00 94 THR A C 1
ATOM 704 O O . THR A 1 94 ? 12.963 -7.446 -20.512 1.00 97.00 94 THR A O 1
ATOM 707 N N . GLY A 1 95 ? 15.078 -7.448 -19.768 1.00 97.56 95 GLY A N 1
ATOM 708 C CA . GLY A 1 95 ? 14.766 -8.201 -18.548 1.00 97.56 95 GLY A CA 1
ATOM 709 C C . GLY A 1 95 ? 13.809 -7.461 -17.604 1.00 97.56 95 GLY A C 1
ATOM 710 O O . GLY A 1 95 ? 13.006 -8.084 -16.911 1.00 97.56 95 GLY A O 1
ATOM 711 N N . TYR A 1 96 ? 13.847 -6.126 -17.588 1.00 97.25 96 TYR A N 1
ATOM 712 C CA . TYR A 1 96 ? 12.892 -5.321 -16.827 1.00 97.25 96 TYR A CA 1
ATOM 713 C C . TYR A 1 96 ? 11.469 -5.435 -17.395 1.00 97.25 96 TYR A C 1
ATOM 715 O O . TYR A 1 96 ? 10.524 -5.587 -16.617 1.00 97.25 96 TYR A O 1
ATOM 723 N N . ILE A 1 97 ? 11.318 -5.391 -18.725 1.00 97.75 97 ILE A N 1
ATOM 724 C CA . ILE A 1 97 ? 10.029 -5.598 -19.405 1.00 97.75 97 ILE A CA 1
ATOM 725 C C . ILE A 1 97 ? 9.470 -6.982 -19.066 1.00 97.75 97 ILE A C 1
ATOM 727 O O . ILE A 1 97 ? 8.314 -7.085 -18.659 1.00 97.75 97 ILE A O 1
ATOM 731 N N . GLU A 1 98 ? 10.294 -8.027 -19.171 1.00 97.50 98 GLU A N 1
ATOM 732 C CA . GLU A 1 98 ? 9.891 -9.405 -18.865 1.00 97.50 98 GLU A CA 1
ATOM 733 C C . GLU A 1 98 ? 9.459 -9.582 -17.404 1.00 97.50 98 GLU A C 1
ATOM 735 O O . GLU A 1 98 ? 8.482 -10.274 -17.123 1.00 97.50 98 GLU A O 1
ATOM 740 N N . TYR A 1 99 ? 10.166 -8.948 -16.466 1.00 95.06 99 TYR A N 1
ATOM 741 C CA . TYR A 1 99 ? 9.896 -9.116 -15.040 1.00 95.06 99 TYR A CA 1
ATOM 742 C C . TYR A 1 99 ? 8.638 -8.375 -14.566 1.00 95.06 99 TYR A C 1
ATOM 744 O O . TYR A 1 99 ? 7.861 -8.923 -13.783 1.00 95.06 99 TYR A O 1
ATOM 752 N N . PHE A 1 100 ? 8.443 -7.122 -14.988 1.00 94.88 100 PHE A N 1
ATOM 753 C CA . PHE A 1 100 ? 7.325 -6.296 -14.509 1.00 94.88 100 PHE A CA 1
ATOM 754 C C . PHE A 1 100 ? 6.080 -6.368 -15.395 1.00 94.88 100 PHE A C 1
ATOM 756 O O . PHE A 1 100 ? 4.991 -6.023 -14.927 1.00 94.88 100 PHE A O 1
ATOM 763 N N . GLY A 1 101 ? 6.234 -6.794 -16.650 1.00 95.56 101 GLY A N 1
ATOM 764 C CA . GLY A 1 101 ? 5.183 -6.725 -17.656 1.00 95.56 101 GLY A CA 1
ATOM 765 C C . GLY A 1 101 ? 4.791 -5.286 -18.006 1.00 95.56 101 GLY A C 1
ATOM 766 O O . GLY A 1 101 ? 5.131 -4.326 -17.314 1.00 95.56 101 GLY A O 1
ATOM 767 N N . THR A 1 102 ? 4.055 -5.127 -19.102 1.00 96.19 102 THR A N 1
ATOM 768 C CA . THR A 1 102 ? 3.592 -3.815 -19.592 1.00 96.19 102 THR A CA 1
ATOM 769 C C . THR A 1 102 ? 2.109 -3.563 -19.321 1.00 96.19 102 THR A C 1
ATOM 771 O O . THR A 1 102 ? 1.622 -2.446 -19.502 1.00 96.19 102 THR A O 1
ATOM 774 N N . GLU A 1 103 ? 1.390 -4.579 -18.841 1.00 94.81 103 GLU A N 1
ATOM 775 C CA . GLU A 1 103 ? -0.025 -4.488 -18.497 1.00 94.81 103 GLU A CA 1
ATOM 776 C C . GLU A 1 103 ? -0.228 -3.870 -17.112 1.00 94.81 103 GLU A C 1
ATOM 778 O O . GLU A 1 103 ? 0.465 -4.193 -16.147 1.00 94.81 103 GLU A O 1
ATOM 783 N N . MET A 1 104 ? -1.215 -2.980 -17.006 1.00 91.44 104 MET A N 1
ATOM 784 C CA . MET A 1 104 ? -1.607 -2.401 -15.726 1.00 91.44 104 MET A CA 1
ATOM 785 C C . MET A 1 104 ? -2.535 -3.333 -14.951 1.00 91.44 104 MET A C 1
ATOM 787 O O . MET A 1 104 ? -3.393 -4.007 -15.519 1.00 91.44 104 MET A O 1
ATOM 791 N N . THR A 1 105 ? -2.411 -3.308 -13.627 1.00 91.12 105 THR A N 1
ATOM 792 C CA . THR A 1 105 ? -3.195 -4.116 -12.696 1.00 91.12 105 THR A CA 1
ATOM 793 C C . THR A 1 105 ? -3.972 -3.250 -11.704 1.00 91.12 105 THR A C 1
ATOM 795 O O . THR A 1 105 ? -3.504 -2.217 -11.223 1.00 91.12 105 THR A O 1
ATOM 798 N N . GLY A 1 106 ? -5.185 -3.688 -11.365 1.00 90.12 106 GLY A N 1
ATOM 799 C CA . GLY A 1 106 ? -5.970 -3.129 -10.258 1.00 90.12 106 GLY A CA 1
ATOM 800 C C . GLY A 1 106 ? -5.644 -3.757 -8.898 1.00 90.12 106 GLY A C 1
ATOM 801 O O . GLY A 1 106 ? -6.324 -3.466 -7.912 1.00 90.12 106 GLY A O 1
ATOM 802 N N . MET A 1 107 ? -4.664 -4.664 -8.851 1.00 91.94 107 MET A N 1
ATOM 803 C CA . MET A 1 107 ? -4.283 -5.398 -7.651 1.00 91.94 107 MET A CA 1
ATOM 804 C C . MET A 1 107 ? -2.886 -4.977 -7.176 1.00 91.94 107 MET A C 1
ATOM 806 O O . MET A 1 107 ? -1.945 -4.961 -7.974 1.00 91.94 107 MET A O 1
ATOM 810 N N . PRO A 1 108 ? -2.710 -4.690 -5.874 1.00 93.44 108 PRO A N 1
ATOM 811 C CA . PRO A 1 108 ? -1.392 -4.555 -5.276 1.00 93.44 108 PRO A CA 1
ATOM 812 C C . PRO A 1 108 ? -0.606 -5.860 -5.376 1.00 93.44 108 PRO A C 1
ATOM 814 O O . PRO A 1 108 ? -1.168 -6.935 -5.585 1.00 93.44 108 PRO A O 1
ATOM 817 N N . ASN A 1 109 ? 0.698 -5.790 -5.106 1.00 91.19 109 ASN A N 1
ATOM 818 C CA . ASN A 1 109 ? 1.461 -7.013 -4.900 1.00 91.19 109 ASN A CA 1
ATOM 819 C C . ASN A 1 109 ? 0.958 -7.787 -3.654 1.00 91.19 109 ASN A C 1
ATOM 821 O O . ASN A 1 109 ? 0.385 -7.192 -2.730 1.00 91.19 109 ASN A O 1
ATOM 825 N N . PRO A 1 110 ? 1.222 -9.104 -3.572 1.00 92.75 110 PRO A N 1
ATOM 826 C CA . PRO A 1 110 ? 0.750 -9.931 -2.460 1.00 92.75 110 PRO A CA 1
ATOM 827 C C . PRO A 1 110 ? 1.203 -9.450 -1.073 1.00 92.75 110 PRO A C 1
ATOM 829 O O . PRO A 1 110 ? 0.490 -9.628 -0.088 1.00 92.75 110 PRO A O 1
ATOM 832 N N . VAL A 1 111 ? 2.368 -8.800 -0.984 1.00 92.38 111 VAL A N 1
ATOM 833 C CA . VAL A 1 111 ? 2.902 -8.267 0.279 1.00 92.38 111 VAL A CA 1
ATOM 834 C C . VAL A 1 111 ? 2.059 -7.093 0.778 1.00 92.38 111 VAL A C 1
ATOM 836 O O . VAL A 1 111 ? 1.639 -7.082 1.932 1.00 92.38 111 VAL A O 1
ATOM 839 N N . MET A 1 112 ? 1.751 -6.128 -0.089 1.00 92.62 112 MET A N 1
ATOM 840 C CA . MET A 1 112 ? 0.897 -4.985 0.239 1.00 92.62 112 MET A CA 1
ATOM 841 C C . MET A 1 112 ? -0.533 -5.428 0.544 1.00 92.62 112 MET A C 1
ATOM 843 O O . MET A 1 112 ? -1.173 -4.846 1.419 1.00 92.62 112 MET A O 1
ATOM 847 N N . MET A 1 113 ? -1.026 -6.477 -0.125 1.00 95.50 113 MET A N 1
ATOM 848 C CA . MET A 1 113 ? -2.313 -7.091 0.213 1.00 95.50 113 MET A CA 1
ATOM 849 C C . MET A 1 113 ? -2.302 -7.653 1.636 1.00 95.50 113 MET A C 1
ATOM 851 O O . MET A 1 113 ? -3.186 -7.323 2.426 1.00 95.50 113 MET A O 1
ATOM 855 N N . LEU A 1 114 ? -1.285 -8.449 1.983 1.00 96.06 114 LEU A N 1
ATOM 856 C CA . LEU A 1 114 ? -1.145 -9.031 3.318 1.00 96.06 114 LEU A CA 1
ATOM 857 C C . LEU A 1 114 ? -1.086 -7.945 4.397 1.00 96.06 114 LEU A C 1
ATOM 859 O O . LEU A 1 114 ? -1.804 -8.026 5.393 1.00 96.06 114 LEU A O 1
ATOM 863 N N . VAL A 1 115 ? -0.275 -6.908 4.185 1.00 95.25 115 VAL A N 1
ATOM 864 C CA . VAL A 1 115 ? -0.146 -5.786 5.124 1.00 95.25 115 VAL A CA 1
ATOM 865 C C . VAL A 1 115 ? -1.462 -5.019 5.269 1.00 95.25 115 VAL A C 1
ATOM 867 O O . VAL A 1 115 ? -1.867 -4.706 6.386 1.00 95.25 115 VAL A O 1
ATOM 870 N N . GLY A 1 116 ? -2.174 -4.765 4.169 1.00 96.50 116 GLY A N 1
ATOM 871 C CA . GLY A 1 116 ? -3.479 -4.108 4.214 1.00 96.50 116 GLY A CA 1
ATOM 872 C C . GLY A 1 116 ? -4.512 -4.914 5.001 1.00 96.50 116 GLY A C 1
ATOM 873 O O . GLY A 1 116 ? -5.156 -4.375 5.900 1.00 96.50 116 GLY A O 1
ATOM 874 N N . VAL A 1 117 ? -4.656 -6.206 4.688 1.00 97.31 117 VAL A N 1
ATOM 875 C CA . VAL A 1 117 ? -5.637 -7.087 5.344 1.00 97.31 117 VAL A CA 1
ATOM 876 C C . VAL A 1 117 ? -5.321 -7.233 6.830 1.00 97.31 117 VAL A C 1
ATOM 878 O O . VAL A 1 117 ? -6.200 -7.055 7.668 1.00 97.31 117 VAL A O 1
ATOM 881 N N . THR A 1 118 ? -4.064 -7.507 7.177 1.00 97.19 118 THR A N 1
ATOM 882 C CA . THR A 1 118 ? -3.657 -7.646 8.583 1.00 97.19 118 THR A CA 1
ATOM 883 C C . THR A 1 118 ? -3.797 -6.332 9.348 1.00 97.19 118 THR A C 1
ATOM 885 O O . THR A 1 118 ? -4.321 -6.338 10.459 1.00 97.19 118 THR A O 1
ATOM 888 N N . GLY A 1 119 ? -3.433 -5.198 8.744 1.00 97.06 119 GLY A N 1
ATOM 889 C CA . GLY A 1 119 ? -3.634 -3.873 9.328 1.00 97.06 119 GLY A CA 1
ATOM 890 C C . GLY A 1 119 ? -5.105 -3.563 9.615 1.00 97.06 119 GLY A C 1
ATOM 891 O O . GLY A 1 119 ? -5.429 -3.062 10.693 1.00 97.06 119 GLY A O 1
ATOM 892 N N . LEU A 1 120 ? -6.006 -3.922 8.695 1.00 97.88 120 LEU A N 1
ATOM 893 C CA . LEU A 1 120 ? -7.450 -3.791 8.896 1.00 97.88 120 LEU A CA 1
ATOM 894 C C . LEU A 1 120 ? -7.930 -4.646 10.073 1.00 97.88 120 LEU A C 1
ATOM 896 O O . LEU A 1 120 ? -8.648 -4.149 10.938 1.00 97.88 120 LEU A O 1
ATOM 900 N N . LEU A 1 121 ? -7.517 -5.914 10.127 1.00 97.31 121 LEU A N 1
ATOM 901 C CA . LEU A 1 121 ? -7.906 -6.827 11.204 1.00 97.31 121 LEU A CA 1
ATOM 902 C C . LEU A 1 121 ? -7.416 -6.335 12.569 1.00 97.31 121 LEU A C 1
ATOM 904 O O . LEU A 1 121 ? -8.188 -6.339 13.523 1.00 97.31 121 LEU A O 1
ATOM 908 N N . ILE A 1 122 ? -6.177 -5.844 12.653 1.00 96.19 122 ILE A N 1
ATOM 909 C CA . ILE A 1 122 ? -5.616 -5.263 13.881 1.00 96.19 122 ILE A CA 1
ATOM 910 C C . ILE A 1 122 ? -6.420 -4.036 14.329 1.00 96.19 122 ILE A C 1
ATOM 912 O O . ILE A 1 122 ? -6.660 -3.868 15.522 1.00 96.19 122 ILE A O 1
ATOM 916 N N . ALA A 1 123 ? -6.857 -3.186 13.396 1.00 97.06 123 ALA A N 1
ATOM 917 C CA . ALA A 1 123 ? -7.655 -2.009 13.728 1.00 97.06 123 ALA A CA 1
ATOM 918 C C . ALA A 1 123 ? -9.087 -2.365 14.159 1.00 97.06 123 ALA A C 1
ATOM 920 O O . ALA A 1 123 ? -9.613 -1.765 15.092 1.00 97.06 123 ALA A O 1
ATOM 921 N N . LEU A 1 124 ? -9.720 -3.352 13.525 1.00 96.75 124 LEU A N 1
ATOM 922 C CA . LEU A 1 124 ? -11.086 -3.754 13.871 1.00 96.75 124 LEU A CA 1
ATOM 923 C C . LEU A 1 124 ? -11.153 -4.595 15.149 1.00 96.75 124 LEU A C 1
ATOM 925 O O . LEU A 1 124 ? -12.142 -4.507 15.878 1.00 96.75 124 LEU A O 1
ATOM 929 N N . ALA A 1 125 ? -10.116 -5.380 15.443 1.00 95.19 125 ALA A N 1
ATOM 930 C CA . ALA A 1 125 ? -10.125 -6.317 16.556 1.00 95.19 125 ALA A CA 1
ATOM 931 C C . ALA A 1 125 ? -10.519 -5.707 17.917 1.00 95.19 125 ALA A C 1
ATOM 933 O O . ALA A 1 125 ? -11.475 -6.207 18.506 1.00 95.19 125 ALA A O 1
ATOM 934 N N . PRO A 1 126 ? -9.895 -4.616 18.409 1.00 93.06 126 PRO A N 1
ATOM 935 C CA . PRO A 1 126 ? -10.231 -4.055 19.721 1.00 93.06 126 PRO A CA 1
ATOM 936 C C . PRO A 1 126 ? -11.653 -3.476 19.799 1.00 93.06 126 PRO A C 1
ATOM 938 O O . PRO A 1 126 ? -12.199 -3.320 20.886 1.00 93.06 126 PRO A O 1
ATOM 941 N N . LEU A 1 127 ? -12.276 -3.136 18.666 1.00 93.88 127 LEU A N 1
ATOM 942 C CA . LEU A 1 127 ? -13.625 -2.563 18.645 1.00 93.88 127 LEU A CA 1
ATOM 943 C C . LEU A 1 127 ? -14.709 -3.637 18.785 1.00 93.88 127 LEU A C 1
ATOM 945 O O . LEU A 1 127 ? -15.761 -3.380 19.386 1.00 93.88 127 LEU A O 1
ATOM 949 N N . TRP A 1 128 ? -14.472 -4.812 18.199 1.00 93.81 128 TRP A N 1
ATOM 950 C CA . TRP A 1 128 ? -15.499 -5.835 17.981 1.00 93.81 128 TRP A CA 1
ATOM 951 C C . TRP A 1 128 ? -15.248 -7.142 18.730 1.00 93.81 128 TRP A C 1
ATOM 953 O O . TRP A 1 128 ? -16.215 -7.851 19.003 1.00 93.81 128 TRP A O 1
ATOM 963 N N . PHE A 1 129 ? -14.004 -7.445 19.104 1.00 87.69 129 PHE A N 1
ATOM 964 C CA . PHE A 1 129 ? -13.674 -8.615 19.912 1.00 87.69 129 PHE A CA 1
ATOM 965 C C . PHE A 1 129 ? -13.373 -8.191 21.349 1.00 87.69 129 PHE A C 1
ATOM 967 O O . PHE A 1 129 ? -12.548 -7.314 21.599 1.00 87.69 129 PHE A O 1
ATOM 974 N N . ASN A 1 130 ? -14.076 -8.810 22.295 1.00 62.91 130 ASN A N 1
ATOM 975 C CA . ASN A 1 130 ? -13.857 -8.607 23.720 1.00 62.91 130 ASN A CA 1
ATOM 976 C C . ASN A 1 130 ? -12.586 -9.372 24.111 1.00 62.91 130 ASN A C 1
ATOM 978 O O . ASN A 1 130 ? -12.526 -10.583 23.930 1.00 62.91 130 ASN A O 1
ATOM 982 N N . SER A 1 131 ? -11.564 -8.694 24.630 1.00 58.84 131 SER A N 1
ATOM 983 C CA . SER A 1 131 ? -10.350 -9.349 25.147 1.00 58.84 131 SER A CA 1
ATOM 984 C C . SER A 1 131 ? -10.490 -9.785 26.613 1.00 58.84 131 SER A C 1
ATOM 986 O O . SER A 1 131 ? -9.486 -9.933 27.302 1.00 58.84 131 SER A O 1
ATOM 988 N N . SER A 1 132 ? -11.723 -9.871 27.116 1.00 53.84 132 SER A N 1
ATOM 989 C CA . SER A 1 132 ? -12.069 -10.059 28.530 1.00 53.84 132 SER A CA 1
ATOM 990 C C . SER A 1 132 ? -12.846 -11.350 28.817 1.00 53.84 132 SER A C 1
ATOM 992 O O . SER A 1 132 ? -13.468 -11.441 29.874 1.00 53.84 132 SER A O 1
ATOM 994 N N . ASP A 1 133 ? -12.760 -12.336 27.920 1.00 42.91 133 ASP A N 1
ATOM 995 C CA . ASP A 1 133 ? -13.068 -13.740 28.235 1.00 42.91 133 ASP A CA 1
ATOM 996 C C . ASP A 1 133 ? -11.801 -14.483 28.692 1.00 42.91 133 ASP A C 1
ATOM 998 O O . ASP A 1 133 ? -10.744 -14.312 28.036 1.00 42.91 133 ASP A O 1
#

Radius of gyration: 20.23 Å; chains: 1; bounding box: 42×23×62 Å

pLDDT: mean 93.89, std 7.37, range [42.91, 98.19]

Secondary structure (DSSP, 8-state):
-HHHHHHHHHHHHHHHHHHHHHHHHHHHHHHHHHHHHHHTT--HHHHHHHHHHHHHHHHHHHHHHHHHHHHHHHHHHHHHHHHHTTPPPPHHHHHHHHHH-SS--SS--HHHHHHHHHHHHHHHHHHHS-S--

Foldseek 3Di:
DLVVLVVVVVVVVVVLVVLVVVLVVQLVVLLVLLQVCLVVVDDPVSLVVSLVSLVVSLVSLLQSLLVSLQSLLCSLVVLVVVVVVVDDDDPVSVVSCVPSPNDGDSGGPPVSNVCSVVSSCSSNCSSPPDPPD

Sequence (133 aa):
MEGEIWSTLHTARIANAVFFISMMVSIWIAARFSSVAAEKGINMVGKIICSLFAIGVFMGNWTVGSTVMNSYSGFAKAFEMLGETGVELSPMATGYIEYFGTEMTGMPNPVMMLVG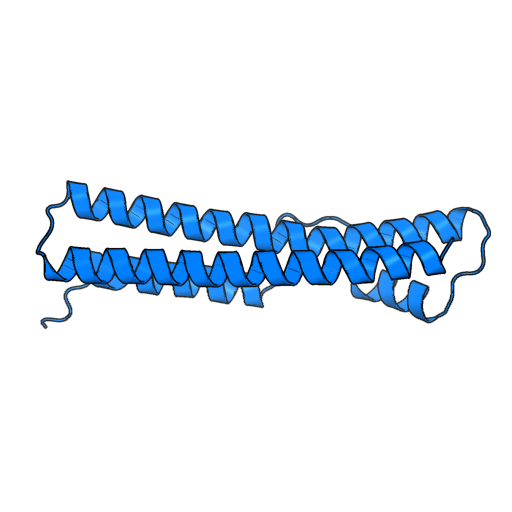VTGLLIALAPLWFNSSD